Protein AF-A0A821KII4-F1 (afdb_monomer_lite)

Radius of gyration: 20.42 Å; chains: 1; bounding box: 70×47×38 Å

Foldseek 3Di:
DPPVVVVVVVVVVVVVVVLVVLVVVLVVLLVVLVVCVVVLVLVVLQVSLVVVCVVPLPSHDLSSLLSNLSSCLSVVPPPSNVVSCVSCVVVLQEDQSNLLSNLSSLLRVSNCVVDPPPSLVVSLVSLVSYDDHDPSSLVSLLSSLVRNVDPVSVVVNVVVVVVVVVVVVPDPPPDD

pLDDT: mean 70.53, std 14.73, range [36.5, 94.56]

Sequence (176 aa):
MPIKFLSNYSRFAVLSGKRLASTQSNVNIGNQMKILNNDKKYQQVLELFDQFNEKNIRQCSNWIIIQALKACTGIHDVQGGLKIHNLISSRLKYDPYVLPSLIHFYSNPVFIGYIKNNLAKKAVDIFKDVQNPDLIAIVLLFKACAKLGTSEALNLVKTVASNTSQNFYSSPYSLT

Structure (mmCIF, N/CA/C/O backbone):
data_AF-A0A821KII4-F1
#
_entry.id   AF-A0A821KII4-F1
#
loop_
_atom_site.group_PDB
_atom_site.id
_atom_site.type_symbol
_atom_site.label_atom_id
_atom_site.label_alt_id
_atom_site.label_comp_id
_atom_site.label_asym_id
_atom_site.label_entity_id
_atom_site.label_seq_id
_atom_site.pdbx_PDB_ins_code
_atom_site.Cartn_x
_atom_site.Cartn_y
_atom_site.Cartn_z
_atom_site.occupancy
_atom_site.B_iso_or_equiv
_atom_site.auth_seq_id
_atom_site.auth_comp_id
_atom_site.auth_asym_id
_atom_site.auth_atom_id
_atom_site.pdbx_PDB_model_num
ATOM 1 N N . MET A 1 1 ? 49.591 -9.756 13.747 1.00 46.81 1 MET A N 1
ATOM 2 C CA . MET A 1 1 ? 48.112 -9.792 13.654 1.00 46.81 1 MET A CA 1
ATOM 3 C C . MET A 1 1 ? 47.543 -8.640 12.780 1.00 46.81 1 MET A C 1
ATOM 5 O O . MET A 1 1 ? 46.826 -7.821 13.331 1.00 46.81 1 MET A O 1
ATOM 9 N N . PRO A 1 2 ? 47.803 -8.532 11.446 1.00 49.44 2 PRO A N 1
ATOM 10 C CA . PRO A 1 2 ? 47.256 -7.426 10.624 1.00 49.44 2 PRO A CA 1
ATOM 11 C C . PRO A 1 2 ? 46.258 -7.836 9.511 1.00 49.44 2 PRO A C 1
ATOM 13 O O . PRO A 1 2 ? 45.532 -6.996 8.989 1.00 49.44 2 PRO A O 1
ATOM 16 N N . ILE A 1 3 ? 46.156 -9.124 9.159 1.00 44.66 3 ILE A N 1
ATOM 17 C CA . ILE A 1 3 ? 45.428 -9.579 7.952 1.00 44.66 3 ILE A CA 1
ATOM 18 C C . ILE A 1 3 ? 43.894 -9.431 8.083 1.00 44.66 3 ILE A C 1
ATOM 20 O O . ILE A 1 3 ? 43.207 -9.143 7.104 1.00 44.66 3 ILE A O 1
ATOM 24 N N . LYS A 1 4 ? 43.333 -9.537 9.298 1.00 47.41 4 LYS A N 1
ATOM 25 C CA . LYS A 1 4 ? 41.877 -9.394 9.520 1.00 47.41 4 LYS A CA 1
ATOM 26 C C . LYS A 1 4 ? 41.365 -7.962 9.279 1.00 47.41 4 LYS A C 1
ATOM 28 O O . LYS A 1 4 ? 40.232 -7.805 8.829 1.00 47.41 4 LYS A O 1
ATOM 33 N N . PHE A 1 5 ? 42.190 -6.935 9.506 1.00 45.25 5 PHE A N 1
ATOM 34 C CA . PHE A 1 5 ? 41.783 -5.526 9.393 1.00 45.25 5 PHE A CA 1
ATOM 35 C C . PHE A 1 5 ? 41.565 -5.088 7.933 1.00 45.25 5 PHE A C 1
ATOM 37 O O . PHE A 1 5 ? 40.550 -4.468 7.619 1.00 45.25 5 PHE A O 1
ATOM 44 N N . LEU A 1 6 ? 42.450 -5.501 7.018 1.00 45.47 6 LEU A N 1
ATOM 45 C CA . LEU A 1 6 ? 42.323 -5.220 5.579 1.00 45.47 6 LEU A CA 1
ATOM 46 C C . LEU A 1 6 ? 41.135 -5.962 4.938 1.00 45.47 6 LEU A C 1
ATOM 48 O O . LEU A 1 6 ? 40.456 -5.413 4.066 1.00 45.47 6 LEU A O 1
ATOM 52 N N . SER A 1 7 ? 40.822 -7.178 5.409 1.00 52.00 7 SER A N 1
ATOM 53 C CA . SER A 1 7 ? 39.640 -7.930 4.949 1.00 52.00 7 SER A CA 1
ATOM 54 C C . SER A 1 7 ? 38.319 -7.257 5.346 1.00 52.00 7 SER A C 1
ATOM 56 O O . SER A 1 7 ? 37.353 -7.266 4.585 1.00 52.00 7 SER A O 1
ATOM 58 N N . ASN A 1 8 ? 38.284 -6.610 6.515 1.00 46.31 8 ASN A N 1
ATOM 59 C CA . ASN A 1 8 ? 37.102 -5.897 6.988 1.00 46.31 8 ASN A CA 1
ATOM 60 C C . ASN A 1 8 ? 36.925 -4.555 6.268 1.00 46.31 8 ASN A C 1
ATOM 62 O O . ASN A 1 8 ? 35.803 -4.220 5.898 1.00 46.31 8 ASN A O 1
ATOM 66 N N . TYR A 1 9 ? 38.014 -3.825 6.001 1.00 49.81 9 TYR A N 1
ATOM 67 C CA . TYR A 1 9 ? 37.966 -2.554 5.270 1.00 49.81 9 TYR A CA 1
ATOM 68 C C . TYR A 1 9 ? 37.516 -2.741 3.811 1.00 49.81 9 TYR A C 1
ATOM 70 O O . TYR A 1 9 ? 36.612 -2.053 3.340 1.00 49.81 9 TYR A O 1
ATOM 78 N N . SER A 1 10 ? 38.066 -3.742 3.117 1.00 55.16 10 SER A N 1
ATOM 79 C CA . SER A 1 10 ? 37.652 -4.105 1.752 1.00 55.16 10 SER A CA 1
ATOM 80 C C . SER A 1 10 ? 36.196 -4.581 1.690 1.00 55.16 10 SER A C 1
ATOM 82 O O . SER A 1 10 ? 35.434 -4.138 0.831 1.00 55.16 10 SER A O 1
ATOM 84 N N . ARG A 1 11 ? 35.755 -5.409 2.646 1.00 57.97 11 ARG A N 1
ATOM 85 C CA . ARG A 1 11 ? 34.351 -5.836 2.750 1.00 57.97 11 ARG A CA 1
ATOM 86 C C . ARG A 1 11 ? 33.407 -4.661 3.023 1.00 57.97 11 ARG A C 1
ATOM 88 O O . ARG A 1 11 ? 32.333 -4.606 2.427 1.00 57.97 11 ARG A O 1
ATOM 95 N N . PHE A 1 12 ? 33.799 -3.712 3.873 1.00 59.06 12 PHE A N 1
ATOM 96 C CA . PHE A 1 12 ? 33.004 -2.518 4.178 1.00 59.06 12 PHE A CA 1
ATOM 97 C C . PHE A 1 12 ? 32.905 -1.563 2.980 1.00 59.06 12 PHE A C 1
ATOM 99 O O . PHE A 1 12 ? 31.818 -1.062 2.688 1.00 59.06 12 PHE A O 1
ATOM 106 N N . ALA A 1 13 ? 33.996 -1.370 2.233 1.00 57.56 13 ALA A N 1
ATOM 107 C CA . ALA A 1 13 ? 34.010 -0.576 1.005 1.00 57.56 13 ALA A CA 1
ATOM 108 C C . ALA A 1 13 ? 33.121 -1.195 -0.092 1.00 57.56 13 ALA A C 1
ATOM 110 O O . ALA A 1 13 ? 32.316 -0.494 -0.704 1.00 57.56 13 ALA A O 1
ATOM 111 N N . VAL A 1 14 ? 33.173 -2.521 -0.279 1.00 61.38 14 VAL A N 1
ATOM 112 C CA . VAL A 1 14 ? 32.310 -3.244 -1.235 1.00 61.38 14 VAL A CA 1
ATOM 113 C C . VAL A 1 14 ? 30.833 -3.185 -0.829 1.00 61.38 14 VAL A C 1
ATOM 115 O O . VAL A 1 14 ? 29.971 -2.976 -1.682 1.00 61.38 14 VAL A O 1
ATOM 118 N N . LEU A 1 15 ? 30.513 -3.348 0.460 1.00 58.25 15 LEU A N 1
ATOM 119 C CA . LEU A 1 15 ? 29.136 -3.229 0.960 1.00 58.25 15 LEU A CA 1
ATOM 120 C C . LEU A 1 15 ? 28.596 -1.804 0.808 1.00 58.25 15 LEU A C 1
ATOM 122 O O . LEU A 1 15 ? 27.449 -1.627 0.398 1.00 58.25 15 LEU A O 1
ATOM 126 N N . SER A 1 16 ? 29.428 -0.799 1.081 1.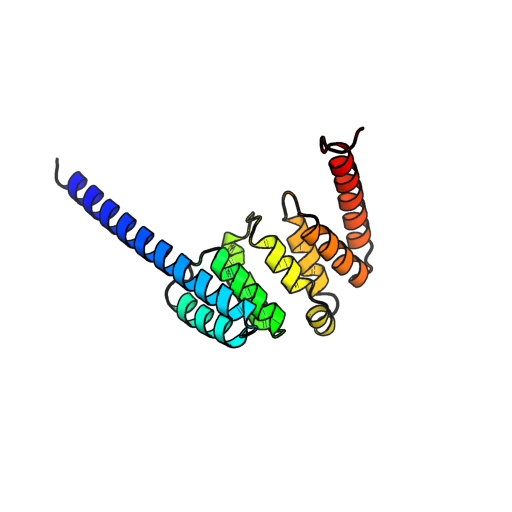00 58.41 16 SER A N 1
ATOM 127 C CA . SER A 1 16 ? 29.080 0.612 0.895 1.00 58.41 16 SER A CA 1
ATOM 128 C C . SER A 1 16 ? 28.841 0.928 -0.584 1.00 58.41 16 SER A C 1
ATOM 130 O O . SER A 1 16 ? 27.802 1.492 -0.918 1.00 58.41 16 SER A O 1
ATOM 132 N N . GLY A 1 17 ? 29.718 0.470 -1.485 1.00 58.06 17 GLY A N 1
ATOM 133 C CA . GLY A 1 17 ? 29.553 0.629 -2.935 1.00 58.06 17 GLY A CA 1
ATOM 134 C C . GLY A 1 17 ? 28.296 -0.056 -3.484 1.00 58.06 17 GLY A C 1
ATOM 135 O O . GLY A 1 17 ? 27.538 0.556 -4.234 1.00 58.06 17 GLY A O 1
ATOM 136 N N . LYS A 1 18 ? 28.000 -1.290 -3.045 1.00 60.41 18 LYS A N 1
ATOM 137 C CA . LYS A 1 18 ? 26.755 -1.998 -3.405 1.00 60.41 18 LYS A CA 1
ATOM 138 C C . LYS A 1 18 ? 25.505 -1.280 -2.889 1.00 60.41 18 LYS A C 1
ATOM 140 O O . LYS A 1 18 ? 24.511 -1.219 -3.604 1.00 60.41 18 LYS A O 1
ATOM 145 N N . ARG A 1 19 ? 25.557 -0.719 -1.677 1.00 58.41 19 ARG A N 1
ATOM 146 C CA . ARG A 1 19 ? 24.447 0.026 -1.062 1.00 58.41 19 ARG A CA 1
ATOM 147 C C . ARG A 1 19 ? 24.198 1.372 -1.745 1.00 58.41 19 ARG A C 1
ATOM 149 O O . ARG A 1 19 ? 23.046 1.748 -1.933 1.00 58.41 19 ARG A O 1
ATOM 156 N N . LEU A 1 20 ? 25.246 2.095 -2.135 1.00 59.47 20 LEU A N 1
ATOM 157 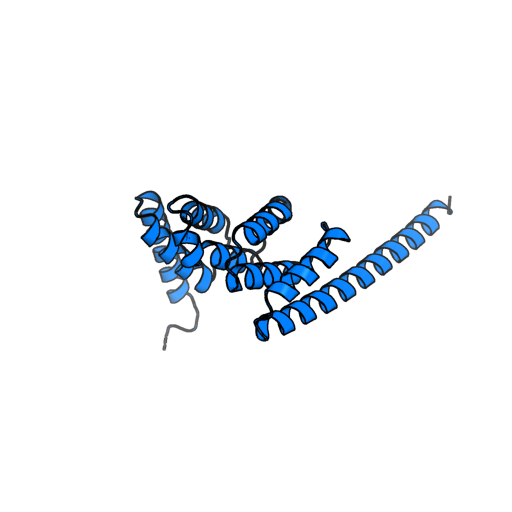C CA . LEU A 1 20 ? 25.124 3.328 -2.921 1.00 59.47 20 LEU A CA 1
ATOM 158 C C . LEU A 1 20 ? 24.537 3.045 -4.310 1.00 59.47 20 LEU A C 1
ATOM 160 O O . LEU A 1 20 ? 23.585 3.712 -4.712 1.00 59.47 20 LEU A O 1
ATOM 164 N N . ALA A 1 21 ? 25.024 2.007 -4.998 1.00 61.22 21 ALA A N 1
ATOM 165 C CA . ALA A 1 21 ? 24.487 1.593 -6.293 1.00 61.22 21 ALA A CA 1
ATOM 166 C C . ALA A 1 21 ? 23.010 1.160 -6.207 1.00 61.22 21 ALA A C 1
ATOM 168 O O . ALA A 1 21 ? 22.204 1.562 -7.049 1.00 61.22 21 ALA A O 1
ATOM 169 N N . SER A 1 22 ? 22.620 0.406 -5.169 1.00 61.84 22 SER A N 1
ATOM 170 C CA . SER A 1 22 ? 21.215 0.031 -4.962 1.00 61.84 22 SER A CA 1
ATOM 171 C C . SER A 1 22 ? 20.336 1.224 -4.579 1.00 61.84 22 SER A C 1
ATOM 173 O O . SER A 1 22 ? 19.202 1.321 -5.038 1.00 61.84 22 SER A O 1
ATOM 175 N N . THR A 1 23 ? 20.866 2.191 -3.826 1.00 59.53 23 THR A N 1
ATOM 176 C CA . THR A 1 23 ? 20.150 3.433 -3.490 1.00 59.53 23 THR A CA 1
ATOM 177 C C . THR A 1 23 ? 19.904 4.291 -4.732 1.00 59.53 23 THR A C 1
ATOM 179 O O . THR A 1 23 ? 18.784 4.753 -4.936 1.00 59.53 23 THR A O 1
ATOM 182 N N . GLN A 1 24 ? 20.900 4.452 -5.609 1.00 62.06 24 GLN A N 1
ATOM 183 C CA . GLN A 1 24 ? 20.732 5.205 -6.856 1.00 62.06 24 GLN A CA 1
ATOM 184 C C . GLN A 1 24 ? 19.761 4.505 -7.818 1.00 62.06 24 GLN A C 1
ATOM 186 O O . GLN A 1 24 ? 18.909 5.156 -8.420 1.00 62.06 24 GLN A O 1
ATOM 191 N N . SER A 1 25 ? 19.840 3.173 -7.920 1.00 73.19 25 SER A N 1
ATOM 192 C CA . SER A 1 25 ? 18.883 2.369 -8.690 1.00 73.19 25 SER A CA 1
ATOM 193 C C . SER A 1 25 ? 17.453 2.532 -8.158 1.00 73.19 25 SER A C 1
ATOM 195 O O . SER A 1 25 ? 16.540 2.780 -8.944 1.00 73.19 25 SER A O 1
ATOM 197 N N . ASN A 1 26 ? 17.271 2.516 -6.832 1.00 74.62 26 ASN A N 1
ATOM 198 C CA . ASN A 1 26 ? 15.978 2.751 -6.187 1.00 74.62 26 ASN A CA 1
ATOM 199 C C . ASN A 1 26 ? 15.402 4.139 -6.495 1.00 74.62 26 ASN A C 1
ATOM 201 O O . ASN A 1 26 ? 14.209 4.276 -6.767 1.00 74.62 26 ASN A O 1
ATOM 205 N N . VAL A 1 27 ? 16.234 5.182 -6.424 1.00 76.25 27 VAL A N 1
ATOM 206 C CA . VAL A 1 27 ? 15.808 6.563 -6.700 1.00 76.25 27 VAL A CA 1
ATOM 207 C C . VAL A 1 27 ? 15.401 6.713 -8.166 1.00 76.25 27 VAL A C 1
ATOM 209 O O . VAL A 1 27 ? 14.337 7.263 -8.450 1.00 76.25 27 VAL A O 1
ATOM 212 N N . ASN A 1 28 ? 16.193 6.168 -9.093 1.00 83.38 28 ASN A N 1
ATOM 213 C CA . ASN A 1 28 ? 15.905 6.239 -10.525 1.00 83.38 28 ASN A CA 1
ATOM 214 C C . ASN A 1 28 ? 14.580 5.543 -10.875 1.00 83.38 28 ASN A C 1
ATOM 216 O O . ASN A 1 28 ? 13.733 6.137 -11.542 1.00 83.38 28 ASN A O 1
ATOM 220 N N . ILE A 1 29 ? 14.365 4.325 -10.370 1.00 86.94 29 ILE A N 1
ATOM 221 C CA . ILE A 1 29 ? 13.141 3.552 -10.630 1.00 86.94 29 ILE A CA 1
ATOM 222 C C . ILE A 1 29 ? 11.929 4.224 -9.989 1.00 86.94 29 ILE A C 1
ATOM 224 O O . ILE A 1 29 ? 10.906 4.410 -10.644 1.00 86.94 29 ILE A O 1
ATOM 228 N N . GLY A 1 30 ? 12.043 4.677 -8.739 1.00 88.12 30 GLY A N 1
ATOM 229 C CA . GLY A 1 30 ? 10.950 5.387 -8.077 1.00 88.12 30 GLY A CA 1
ATOM 230 C C . GLY A 1 30 ? 10.550 6.685 -8.793 1.00 88.12 30 GLY A C 1
ATOM 231 O O . GLY A 1 30 ? 9.367 7.026 -8.838 1.00 88.12 30 GLY A O 1
ATOM 232 N N . ASN A 1 31 ? 11.504 7.402 -9.396 1.00 91.12 31 ASN A N 1
ATOM 233 C CA . ASN A 1 31 ? 11.216 8.581 -10.220 1.00 91.12 31 ASN A CA 1
ATOM 234 C C . ASN A 1 31 ? 10.500 8.215 -11.526 1.00 91.12 31 ASN A C 1
ATOM 236 O O . ASN A 1 31 ? 9.520 8.870 -11.878 1.00 91.12 31 ASN A O 1
ATOM 240 N N . GLN A 1 32 ? 10.929 7.150 -12.206 1.00 92.50 32 GLN A N 1
ATOM 241 C CA . GLN A 1 32 ? 10.247 6.642 -13.402 1.00 92.50 32 GLN A CA 1
ATOM 242 C C . GLN A 1 32 ? 8.808 6.217 -13.091 1.00 92.50 32 GLN A C 1
ATOM 244 O O . GLN A 1 32 ? 7.879 6.639 -13.778 1.00 92.50 32 GLN A O 1
ATOM 249 N N . MET A 1 33 ? 8.603 5.470 -12.003 1.00 93.81 33 MET A N 1
ATOM 250 C CA . MET A 1 33 ? 7.267 5.077 -11.549 1.00 93.81 33 MET A CA 1
ATOM 251 C C . MET A 1 33 ? 6.383 6.291 -11.245 1.00 93.81 33 MET A C 1
ATOM 253 O O . MET A 1 33 ? 5.202 6.283 -11.581 1.00 93.81 33 MET A O 1
ATOM 257 N N . LYS A 1 34 ? 6.939 7.359 -10.654 1.00 93.25 34 LYS A N 1
ATOM 258 C CA . LYS A 1 34 ? 6.200 8.613 -10.435 1.00 93.25 34 LYS A CA 1
ATOM 259 C C . LYS A 1 34 ? 5.757 9.258 -11.750 1.00 93.25 34 LYS A C 1
ATOM 261 O O . LYS A 1 34 ? 4.610 9.687 -11.835 1.00 93.25 34 LYS A O 1
ATOM 266 N N . ILE A 1 35 ? 6.635 9.332 -12.752 1.00 93.94 35 ILE A N 1
ATOM 267 C CA . ILE A 1 35 ? 6.298 9.901 -14.068 1.00 93.94 35 ILE A CA 1
ATOM 268 C C . ILE A 1 35 ? 5.158 9.099 -14.707 1.00 93.94 35 ILE A C 1
ATOM 270 O O . ILE A 1 35 ? 4.139 9.669 -15.082 1.00 93.94 35 ILE A O 1
ATOM 274 N N . LEU A 1 36 ? 5.278 7.770 -14.733 1.00 94.56 36 LEU A N 1
ATOM 275 C CA . LEU A 1 36 ? 4.247 6.884 -15.277 1.00 94.56 36 LEU A CA 1
ATOM 276 C C . LEU A 1 36 ? 2.909 6.995 -14.525 1.00 94.56 36 LEU A C 1
ATOM 278 O O . LEU A 1 36 ? 1.849 6.990 -15.149 1.00 94.56 36 LEU A O 1
ATOM 282 N N . ASN A 1 37 ? 2.940 7.140 -13.196 1.00 91.88 37 ASN A N 1
ATOM 283 C CA . ASN A 1 37 ? 1.738 7.372 -12.390 1.00 91.88 37 ASN A CA 1
ATOM 284 C C . ASN A 1 37 ? 1.047 8.696 -12.738 1.00 91.88 37 ASN A C 1
ATOM 286 O O . ASN A 1 37 ? -0.182 8.735 -12.810 1.00 91.88 37 ASN A O 1
ATOM 290 N N . ASN A 1 38 ? 1.814 9.767 -12.958 1.00 92.69 38 ASN A N 1
ATOM 291 C CA . ASN A 1 38 ? 1.266 11.062 -13.371 1.00 92.69 38 ASN A CA 1
ATOM 292 C C . ASN A 1 38 ? 0.606 10.977 -14.758 1.00 92.69 38 ASN A C 1
ATOM 294 O O . ASN A 1 38 ? -0.454 11.564 -14.965 1.00 92.69 38 ASN A O 1
ATOM 298 N N . ASP A 1 39 ? 1.173 10.168 -15.654 1.00 94.56 39 ASP A N 1
ATOM 299 C CA . ASP A 1 39 ? 0.610 9.843 -16.970 1.00 94.56 39 ASP A CA 1
ATOM 300 C C . ASP A 1 39 ? -0.573 8.856 -16.909 1.00 94.56 39 ASP A C 1
ATOM 302 O O . ASP A 1 39 ? -1.119 8.481 -17.947 1.00 94.56 39 ASP A O 1
ATOM 306 N N . LYS A 1 40 ? -0.965 8.393 -15.712 1.00 91.94 40 LYS A N 1
ATOM 307 C CA . LYS A 1 40 ? -1.987 7.352 -15.488 1.00 91.94 40 LYS A CA 1
ATOM 308 C C . LYS A 1 40 ? -1.667 6.004 -16.155 1.00 91.94 40 LYS A C 1
ATOM 310 O O . LYS A 1 40 ? -2.553 5.170 -16.337 1.00 91.94 40 LYS A O 1
ATOM 315 N N . LYS A 1 41 ? -0.396 5.742 -16.477 1.00 93.12 41 LYS A N 1
ATOM 316 C CA . LYS A 1 41 ? 0.102 4.473 -17.044 1.00 93.12 41 LYS A CA 1
ATOM 317 C C . LYS A 1 41 ? 0.331 3.436 -15.944 1.00 93.12 41 LYS A C 1
ATOM 319 O O . LYS A 1 41 ? 1.413 2.874 -15.799 1.00 93.12 41 LYS A O 1
ATOM 324 N N . TYR A 1 42 ? -0.696 3.194 -15.140 1.00 92.94 42 TYR A N 1
ATOM 325 C CA . TYR A 1 42 ? -0.615 2.392 -13.920 1.00 92.94 42 TYR A CA 1
ATOM 326 C C . TYR A 1 42 ? -0.148 0.951 -14.158 1.00 92.94 42 TYR A C 1
ATOM 328 O O . TYR A 1 42 ? 0.616 0.419 -13.362 1.00 92.94 42 TYR A O 1
ATOM 336 N N . GLN A 1 43 ? -0.542 0.326 -15.268 1.00 92.62 43 GLN A N 1
ATOM 337 C CA . GLN A 1 43 ? -0.114 -1.040 -15.573 1.00 92.62 43 GLN A CA 1
ATOM 338 C C . GLN A 1 43 ? 1.398 -1.130 -15.822 1.00 92.62 43 GLN A C 1
ATOM 340 O O . GLN A 1 43 ? 2.060 -2.002 -15.272 1.00 92.62 43 GLN A O 1
ATOM 345 N N . GLN A 1 44 ? 1.965 -0.145 -16.525 1.00 92.62 44 GLN A N 1
ATOM 346 C CA . GLN A 1 44 ? 3.413 -0.052 -16.743 1.00 92.62 44 GLN A CA 1
ATOM 347 C C . GLN A 1 44 ? 4.171 0.211 -15.435 1.00 92.62 44 GLN A C 1
ATOM 349 O O . GLN A 1 44 ? 5.292 -0.260 -15.263 1.00 92.62 44 GLN A O 1
ATOM 354 N N . VAL A 1 45 ? 3.564 0.940 -14.488 1.00 93.75 45 VAL A N 1
ATOM 355 C CA . VAL A 1 45 ? 4.133 1.109 -13.140 1.00 93.75 45 VAL A CA 1
ATOM 356 C C . VAL A 1 45 ? 4.258 -0.240 -12.434 1.00 93.75 45 VAL A C 1
ATOM 358 O O . VAL A 1 45 ? 5.281 -0.486 -11.800 1.00 93.75 45 VAL A O 1
ATOM 361 N N . LEU A 1 46 ? 3.239 -1.098 -12.532 1.00 92.19 46 LEU A N 1
ATOM 362 C CA . LEU A 1 46 ? 3.244 -2.413 -11.888 1.00 92.19 46 LEU A CA 1
ATOM 363 C C . LEU A 1 46 ? 4.195 -3.393 -12.580 1.00 92.19 46 LEU A C 1
ATOM 365 O O . LEU A 1 46 ? 4.942 -4.071 -11.890 1.00 92.19 46 LEU A O 1
ATOM 369 N N . GLU A 1 47 ? 4.269 -3.389 -13.911 1.00 91.56 47 GLU A N 1
ATOM 370 C CA . GLU A 1 47 ? 5.271 -4.170 -14.652 1.00 91.56 47 GLU A CA 1
ATOM 371 C C . GLU A 1 47 ? 6.701 -3.776 -14.252 1.00 91.56 47 GLU A C 1
ATOM 373 O O . GLU A 1 47 ? 7.540 -4.634 -13.976 1.00 91.56 47 GLU A O 1
ATOM 378 N N . LEU A 1 48 ? 6.974 -2.469 -14.157 1.00 89.56 48 LEU A N 1
ATOM 379 C CA . LEU A 1 48 ? 8.271 -1.958 -13.713 1.00 89.56 48 LEU A CA 1
ATOM 380 C C . LEU A 1 48 ? 8.554 -2.323 -12.247 1.00 89.56 48 LEU A C 1
ATOM 382 O O . LEU A 1 48 ? 9.690 -2.648 -11.895 1.00 89.56 48 LEU A O 1
ATOM 386 N N . PHE A 1 49 ? 7.527 -2.288 -11.394 1.00 89.00 49 PHE A N 1
ATOM 387 C CA . PHE A 1 49 ? 7.630 -2.720 -10.004 1.00 89.00 49 PHE A CA 1
ATOM 388 C C . PHE A 1 49 ? 7.948 -4.212 -9.897 1.00 89.00 49 PHE A C 1
ATOM 390 O O . PHE A 1 49 ? 8.853 -4.564 -9.148 1.00 89.00 49 PHE A O 1
ATOM 397 N N . ASP A 1 50 ? 7.271 -5.074 -10.652 1.00 87.31 50 ASP A N 1
ATOM 398 C CA . ASP A 1 50 ? 7.473 -6.525 -10.615 1.00 87.31 50 ASP A CA 1
ATOM 399 C C . ASP A 1 50 ? 8.882 -6.901 -11.091 1.00 87.31 50 ASP A C 1
ATOM 401 O O . ASP A 1 50 ? 9.605 -7.608 -10.384 1.00 87.31 50 ASP A O 1
ATOM 405 N N . GLN A 1 51 ? 9.336 -6.315 -12.205 1.00 84.25 51 GLN A N 1
ATOM 406 C CA . GLN A 1 51 ? 10.708 -6.481 -12.706 1.00 84.25 51 GLN A CA 1
ATOM 407 C C . GLN A 1 51 ? 11.768 -6.064 -11.680 1.00 84.25 51 GLN A C 1
ATOM 409 O O . GLN A 1 51 ? 12.858 -6.646 -11.609 1.00 84.25 51 GLN A O 1
ATOM 414 N N . PHE A 1 52 ? 11.475 -5.022 -10.899 1.00 81.00 52 PHE A N 1
ATOM 415 C CA . PHE A 1 52 ? 12.364 -4.549 -9.849 1.00 81.00 52 PHE A CA 1
ATOM 416 C C . PHE A 1 52 ? 12.305 -5.437 -8.595 1.00 81.00 52 PHE A C 1
ATOM 418 O O . PHE A 1 52 ? 13.341 -5.770 -8.005 1.00 81.00 52 PHE A O 1
ATOM 425 N N . ASN A 1 53 ? 11.100 -5.853 -8.210 1.00 75.19 53 ASN A N 1
ATOM 426 C CA . ASN A 1 53 ? 10.823 -6.647 -7.023 1.00 75.19 53 ASN A CA 1
ATOM 427 C C . ASN A 1 53 ? 11.475 -8.033 -7.112 1.00 75.19 53 ASN A C 1
ATOM 429 O O . ASN A 1 53 ? 12.132 -8.444 -6.157 1.00 75.19 53 ASN A O 1
ATOM 433 N N . GLU A 1 54 ? 11.416 -8.702 -8.270 1.00 63.62 54 GLU A N 1
ATOM 434 C CA . GLU A 1 54 ? 12.059 -10.009 -8.506 1.00 63.62 54 GLU A CA 1
ATOM 435 C C . GLU A 1 54 ? 13.563 -10.015 -8.193 1.00 63.62 54 GLU A C 1
ATOM 437 O O . GLU A 1 54 ? 14.121 -11.035 -7.786 1.00 63.62 54 GLU A O 1
ATOM 442 N N . LYS A 1 55 ? 14.231 -8.866 -8.335 1.00 61.88 55 LYS A N 1
ATOM 443 C CA . LYS A 1 55 ? 15.684 -8.753 -8.175 1.00 61.88 55 LYS A CA 1
ATOM 444 C C . LYS A 1 55 ? 16.116 -8.320 -6.773 1.00 61.88 55 LYS A C 1
ATOM 446 O O . LYS A 1 55 ? 17.249 -8.607 -6.400 1.00 61.88 55 LYS A O 1
ATOM 451 N N . ASN A 1 56 ? 15.271 -7.628 -5.993 1.00 62.19 56 ASN A N 1
ATOM 452 C CA . ASN A 1 56 ? 15.690 -6.966 -4.742 1.00 62.19 56 ASN A CA 1
ATOM 453 C C . ASN A 1 56 ? 14.568 -6.759 -3.689 1.00 62.19 56 ASN A C 1
ATOM 455 O O . ASN A 1 56 ? 14.460 -5.687 -3.084 1.00 62.19 56 ASN A O 1
ATOM 459 N N . ILE A 1 57 ? 13.784 -7.799 -3.380 1.00 57.59 57 ILE A N 1
ATOM 460 C CA . ILE A 1 57 ? 12.640 -7.758 -2.432 1.00 57.59 57 ILE A CA 1
ATOM 461 C C . ILE A 1 57 ? 12.967 -7.064 -1.089 1.00 57.59 57 ILE A C 1
ATOM 463 O O . ILE A 1 57 ? 12.183 -6.269 -0.572 1.00 57.59 57 ILE A O 1
ATOM 467 N N . ARG A 1 58 ? 14.148 -7.312 -0.504 1.00 57.19 58 ARG A N 1
ATOM 468 C CA . ARG A 1 58 ? 14.517 -6.770 0.824 1.00 57.19 58 ARG A CA 1
ATOM 469 C C . ARG A 1 58 ? 14.997 -5.312 0.809 1.00 57.19 58 ARG A C 1
ATOM 471 O O . ARG A 1 58 ? 15.158 -4.727 1.879 1.00 57.19 58 ARG A O 1
ATOM 478 N N . GLN A 1 59 ? 15.248 -4.730 -0.365 1.00 64.50 59 GLN A N 1
ATOM 479 C CA . GLN A 1 59 ? 15.860 -3.400 -0.509 1.00 64.50 59 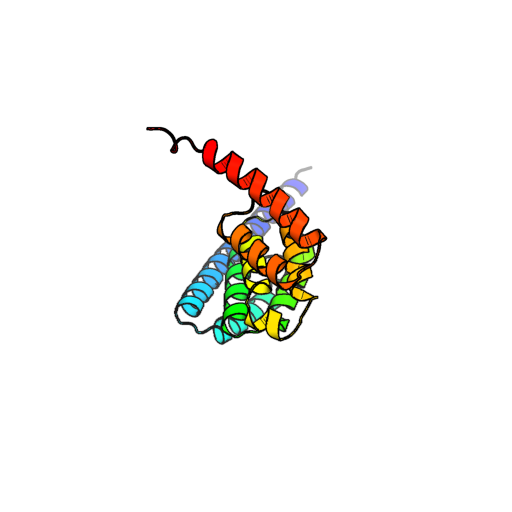GLN A CA 1
ATOM 480 C C . GLN A 1 59 ? 14.954 -2.367 -1.188 1.00 64.50 59 GLN A C 1
ATOM 482 O O . GLN A 1 59 ? 15.395 -1.235 -1.388 1.00 64.50 59 GLN A O 1
ATOM 487 N N . CYS A 1 60 ? 13.698 -2.709 -1.498 1.00 73.56 60 CYS A N 1
ATOM 488 C CA . CYS A 1 60 ? 12.739 -1.732 -2.009 1.00 73.56 60 CYS A CA 1
ATOM 489 C C . CYS A 1 60 ? 12.603 -0.557 -1.032 1.00 73.56 60 CYS A C 1
ATOM 491 O O . CYS A 1 60 ? 12.404 -0.756 0.175 1.00 73.56 60 CYS A O 1
ATOM 493 N N . SER A 1 61 ? 12.736 0.658 -1.562 1.00 80.81 61 SER A N 1
ATOM 494 C CA . SER A 1 61 ? 12.500 1.884 -0.808 1.00 80.81 61 SER A CA 1
ATOM 495 C C . SER A 1 61 ? 10.998 2.122 -0.642 1.00 80.81 61 SER A C 1
ATOM 497 O O . SER A 1 61 ? 10.191 1.746 -1.496 1.00 80.81 61 SER A O 1
ATOM 499 N N . ASN A 1 62 ? 10.617 2.804 0.437 1.00 80.94 62 ASN A N 1
ATOM 500 C CA . ASN A 1 62 ? 9.226 3.193 0.692 1.00 80.94 62 ASN A CA 1
ATOM 501 C C . ASN A 1 62 ? 8.626 3.991 -0.464 1.00 80.94 62 ASN A C 1
ATOM 503 O O . ASN A 1 62 ? 7.450 3.853 -0.777 1.00 80.94 62 ASN A O 1
ATOM 507 N N . TRP A 1 63 ? 9.452 4.794 -1.134 1.00 84.69 63 TRP A N 1
ATOM 508 C CA . TRP A 1 63 ? 9.034 5.577 -2.284 1.00 84.69 63 TRP A CA 1
ATOM 509 C C . TRP A 1 63 ? 8.510 4.706 -3.434 1.00 84.69 63 TRP A C 1
ATOM 511 O O . TRP A 1 63 ? 7.428 4.973 -3.950 1.00 84.69 63 TRP A O 1
ATOM 521 N N . ILE A 1 64 ? 9.222 3.632 -3.785 1.00 88.31 64 ILE A N 1
ATOM 522 C CA . ILE A 1 64 ? 8.797 2.668 -4.813 1.00 88.31 64 ILE A CA 1
ATOM 523 C C . ILE A 1 64 ? 7.475 2.001 -4.409 1.00 88.31 64 ILE A C 1
ATOM 525 O O . ILE A 1 64 ? 6.547 1.923 -5.213 1.00 88.31 64 ILE A O 1
ATOM 529 N N . ILE A 1 65 ? 7.363 1.588 -3.142 1.00 87.06 65 ILE A N 1
ATOM 530 C CA . ILE A 1 65 ? 6.153 0.964 -2.584 1.00 87.06 65 ILE A CA 1
ATOM 531 C C . ILE A 1 65 ? 4.946 1.905 -2.702 1.00 87.06 65 ILE A C 1
ATOM 533 O O . ILE A 1 65 ? 3.876 1.490 -3.140 1.00 87.06 65 ILE A O 1
ATOM 537 N N . ILE A 1 66 ? 5.119 3.184 -2.357 1.00 86.94 66 ILE A N 1
ATOM 538 C CA . ILE A 1 66 ? 4.069 4.205 -2.469 1.00 86.94 66 ILE A CA 1
ATOM 539 C C . ILE A 1 66 ? 3.606 4.352 -3.924 1.00 86.94 66 ILE A C 1
ATOM 541 O O . ILE A 1 66 ? 2.404 4.429 -4.178 1.00 86.94 66 ILE A O 1
ATOM 545 N N . GLN A 1 67 ? 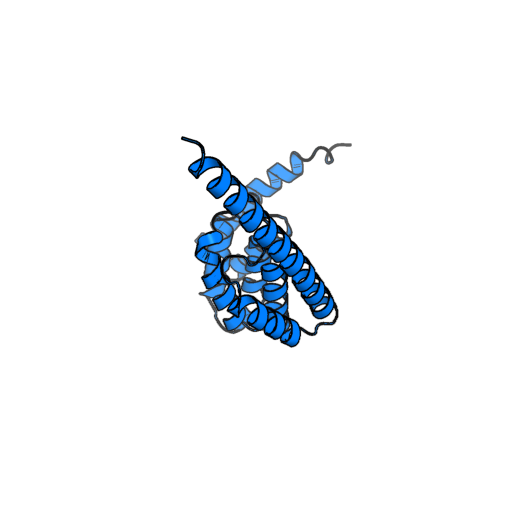4.530 4.368 -4.890 1.00 92.25 67 GLN A N 1
ATOM 546 C CA . GLN A 1 67 ? 4.167 4.460 -6.307 1.00 92.25 67 GLN A CA 1
ATOM 547 C C . GLN A 1 67 ? 3.415 3.216 -6.798 1.00 92.25 67 GLN A C 1
ATOM 549 O O . GLN A 1 67 ? 2.435 3.357 -7.530 1.00 92.25 67 GLN A O 1
ATOM 554 N N . ALA A 1 68 ? 3.816 2.020 -6.362 1.00 91.50 68 ALA A N 1
ATOM 555 C CA . ALA A 1 68 ? 3.116 0.781 -6.695 1.00 91.50 68 ALA A CA 1
ATOM 556 C C . ALA A 1 68 ? 1.692 0.756 -6.107 1.00 91.50 68 ALA A C 1
ATOM 558 O O . ALA A 1 68 ? 0.733 0.489 -6.825 1.00 91.50 68 ALA A O 1
ATOM 559 N N . LEU A 1 69 ? 1.521 1.141 -4.835 1.00 87.94 69 LEU A N 1
ATOM 560 C CA . LEU A 1 69 ? 0.200 1.235 -4.197 1.00 87.94 69 LEU A CA 1
ATOM 561 C C . LEU A 1 69 ? -0.718 2.251 -4.892 1.00 87.94 69 LEU A C 1
ATOM 563 O O . LEU A 1 69 ? -1.915 1.995 -5.055 1.00 87.94 69 LEU A O 1
ATOM 567 N N . LYS A 1 70 ? -0.171 3.388 -5.343 1.00 89.75 70 LYS A N 1
ATOM 568 C CA . LYS A 1 70 ? -0.915 4.363 -6.158 1.00 89.75 70 LYS A CA 1
ATOM 569 C C . LYS A 1 70 ? -1.400 3.750 -7.469 1.00 89.75 70 LYS A C 1
ATOM 571 O O . LYS A 1 70 ? -2.570 3.921 -7.804 1.00 89.75 70 LYS A O 1
ATOM 576 N N . ALA A 1 71 ? -0.546 3.000 -8.161 1.00 91.69 71 ALA A N 1
ATOM 577 C CA . ALA A 1 71 ? -0.922 2.320 -9.393 1.00 91.69 71 ALA A CA 1
ATOM 578 C C . ALA A 1 71 ? -2.005 1.257 -9.159 1.00 91.69 71 ALA A C 1
ATOM 580 O O . ALA A 1 71 ? -3.030 1.296 -9.838 1.00 91.69 71 ALA A O 1
ATOM 581 N N . CYS A 1 72 ? -1.858 0.398 -8.139 1.00 89.56 72 CYS A N 1
ATOM 582 C CA . CYS A 1 72 ? -2.893 -0.571 -7.754 1.00 89.56 72 CYS A CA 1
ATOM 583 C C . CYS A 1 72 ? -4.235 0.114 -7.466 1.00 89.56 72 CYS A C 1
ATOM 585 O O . CYS A 1 72 ? -5.287 -0.370 -7.876 1.00 89.56 72 CYS A O 1
ATOM 587 N N . THR A 1 73 ? -4.206 1.271 -6.799 1.00 85.56 73 THR A N 1
ATOM 588 C CA . THR A 1 73 ? -5.411 2.072 -6.545 1.00 85.56 73 THR A CA 1
ATOM 589 C C . THR A 1 73 ? -6.035 2.584 -7.848 1.00 85.56 73 THR A C 1
ATOM 591 O O . THR A 1 73 ? -7.258 2.542 -7.991 1.00 85.56 73 THR A O 1
ATOM 594 N N . GLY A 1 74 ? -5.205 3.042 -8.791 1.00 84.81 74 GLY A N 1
ATOM 595 C CA . GLY A 1 74 ? -5.618 3.625 -10.069 1.00 84.81 74 GLY A CA 1
ATOM 596 C C . GLY A 1 74 ? -6.291 2.647 -11.036 1.00 84.81 74 GLY A C 1
ATOM 597 O O . GLY A 1 74 ? -7.230 3.044 -11.716 1.00 84.81 74 GLY A O 1
ATOM 598 N N . ILE A 1 75 ? -5.863 1.379 -11.071 1.00 87.50 75 ILE A N 1
ATOM 599 C CA . ILE A 1 75 ? -6.482 0.325 -11.917 1.00 87.50 75 ILE A CA 1
ATOM 600 C C . ILE A 1 75 ? -7.420 -0.600 -11.155 1.00 87.50 75 ILE A C 1
ATOM 602 O O . ILE A 1 75 ? -7.914 -1.585 -11.694 1.00 87.50 75 ILE A O 1
ATOM 606 N N . HIS A 1 76 ? -7.650 -0.301 -9.885 1.00 83.00 76 HIS A N 1
ATOM 607 C CA . HIS A 1 76 ? -8.458 -1.126 -9.014 1.00 83.00 76 HIS A CA 1
ATOM 608 C C . HIS A 1 76 ? -7.940 -2.576 -8.834 1.00 83.00 76 HIS A C 1
ATOM 610 O O . HIS A 1 76 ? -8.727 -3.510 -8.666 1.00 83.00 76 HIS A O 1
ATOM 616 N N . ASP A 1 77 ? -6.622 -2.766 -8.773 1.00 81.75 77 ASP A N 1
ATOM 617 C CA . ASP A 1 77 ? -6.014 -4.068 -8.487 1.00 81.75 77 ASP A CA 1
ATOM 618 C C . ASP A 1 77 ? -5.886 -4.315 -6.973 1.00 81.75 77 ASP A C 1
ATOM 620 O O . ASP A 1 77 ? -4.881 -3.993 -6.327 1.00 81.75 77 ASP A O 1
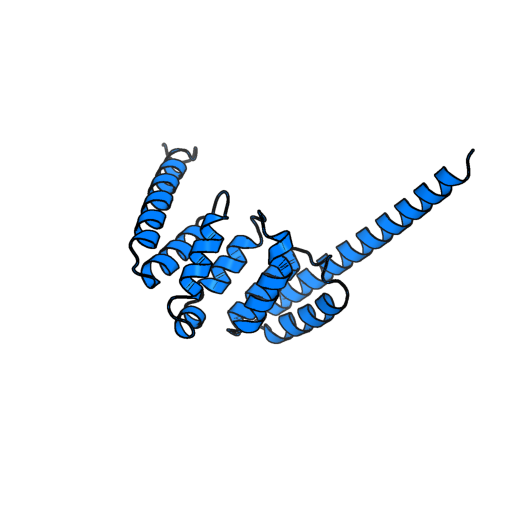ATOM 624 N N . VAL A 1 78 ? -6.933 -4.913 -6.398 1.00 77.38 78 VAL A N 1
ATOM 625 C CA . VAL A 1 78 ? -6.965 -5.296 -4.977 1.00 77.38 78 VAL A CA 1
ATOM 626 C C . VAL A 1 78 ? -5.889 -6.334 -4.653 1.00 77.38 78 VAL A C 1
ATOM 628 O O . VAL A 1 78 ? -5.257 -6.270 -3.597 1.00 77.38 78 VAL A O 1
ATOM 631 N N . GLN A 1 79 ? -5.688 -7.310 -5.539 1.00 79.06 79 GLN A N 1
ATOM 632 C CA . GLN A 1 79 ? -4.804 -8.443 -5.275 1.00 79.06 79 GLN A CA 1
ATOM 633 C C . GLN A 1 79 ? -3.339 -8.007 -5.288 1.00 79.06 79 GLN A C 1
ATOM 635 O O . GLN A 1 79 ? -2.580 -8.402 -4.401 1.00 79.06 79 GLN A O 1
ATOM 640 N N . GLY A 1 80 ? -2.952 -7.142 -6.227 1.00 82.38 80 GLY A N 1
ATOM 641 C CA . GLY A 1 80 ? -1.626 -6.528 -6.270 1.00 82.38 80 GLY A CA 1
ATOM 642 C C . GLY A 1 80 ? -1.310 -5.743 -4.999 1.00 82.38 80 GLY A C 1
ATOM 643 O O . GLY A 1 80 ? -0.287 -5.987 -4.358 1.00 82.38 80 GLY A O 1
ATOM 644 N N . GLY A 1 81 ? -2.221 -4.876 -4.544 1.00 81.88 81 GLY A N 1
ATOM 645 C CA . GLY A 1 81 ? -1.985 -4.110 -3.317 1.00 81.88 81 GLY A CA 1
ATOM 646 C C . GLY A 1 81 ? -1.961 -4.966 -2.043 1.00 81.88 81 GLY A C 1
ATOM 647 O O . GLY A 1 81 ? -1.171 -4.687 -1.139 1.00 81.88 81 GLY A O 1
ATOM 648 N N . LEU A 1 82 ? -2.736 -6.060 -1.979 1.00 78.62 82 LEU A N 1
ATOM 649 C CA . LEU A 1 82 ? -2.641 -7.048 -0.892 1.00 78.62 82 LEU A CA 1
ATOM 650 C C . LEU A 1 82 ? -1.295 -7.785 -0.894 1.00 78.62 82 LEU A C 1
ATOM 652 O O . LEU A 1 82 ? -0.705 -7.983 0.170 1.00 78.62 82 LEU A O 1
ATOM 656 N N . LYS A 1 83 ? -0.786 -8.168 -2.071 1.00 82.56 83 LYS A N 1
ATOM 657 C CA . LYS A 1 83 ? 0.553 -8.761 -2.204 1.00 82.56 83 LYS A CA 1
ATOM 658 C C . LYS A 1 83 ? 1.621 -7.790 -1.715 1.00 82.56 83 LYS A C 1
ATOM 660 O O . LYS A 1 83 ? 2.452 -8.185 -0.901 1.00 82.56 83 LYS A O 1
ATOM 665 N N . ILE A 1 84 ? 1.557 -6.524 -2.139 1.00 82.19 84 ILE A N 1
ATOM 666 C CA . ILE A 1 84 ? 2.475 -5.477 -1.675 1.00 82.19 84 ILE A CA 1
ATOM 667 C C . ILE A 1 84 ? 2.404 -5.359 -0.157 1.00 82.19 84 ILE A C 1
ATOM 669 O O . ILE A 1 84 ? 3.448 -5.448 0.478 1.00 82.19 84 ILE A O 1
ATOM 673 N N . HIS A 1 85 ? 1.205 -5.242 0.428 1.00 80.06 85 HIS A N 1
ATOM 674 C CA . HIS A 1 85 ? 1.017 -5.190 1.880 1.00 80.06 85 HIS A CA 1
ATOM 675 C C . HIS A 1 85 ? 1.717 -6.363 2.579 1.00 80.06 85 HIS A C 1
ATOM 677 O O . HIS A 1 85 ? 2.538 -6.125 3.459 1.00 80.06 85 HIS A O 1
ATOM 683 N N . ASN A 1 86 ? 1.454 -7.607 2.161 1.00 77.38 86 ASN A N 1
ATOM 684 C CA . ASN A 1 86 ? 2.051 -8.803 2.767 1.00 77.38 86 ASN A CA 1
ATOM 685 C C . ASN A 1 86 ? 3.585 -8.814 2.667 1.00 77.38 86 ASN A C 1
ATOM 687 O O . ASN A 1 86 ? 4.263 -9.235 3.605 1.00 77.38 86 ASN A O 1
ATOM 691 N N . LEU A 1 87 ? 4.143 -8.324 1.552 1.00 76.75 87 LEU A N 1
ATOM 692 C CA . LEU A 1 87 ? 5.594 -8.213 1.360 1.00 76.75 87 LEU A CA 1
ATOM 693 C C . LEU A 1 87 ? 6.236 -7.253 2.370 1.00 76.75 87 LEU A C 1
ATOM 695 O O . LEU A 1 87 ? 7.358 -7.484 2.823 1.00 76.75 87 LEU A O 1
ATOM 699 N N . ILE A 1 88 ? 5.528 -6.187 2.741 1.00 75.88 88 ILE A N 1
ATOM 700 C CA . ILE A 1 88 ? 6.047 -5.146 3.632 1.00 75.88 88 ILE A CA 1
ATOM 701 C C . ILE A 1 88 ? 5.575 -5.297 5.084 1.00 75.88 88 ILE A C 1
ATOM 703 O O . ILE A 1 88 ? 6.121 -4.614 5.945 1.00 75.88 88 ILE A O 1
ATOM 707 N N . SER A 1 89 ? 4.646 -6.212 5.401 1.00 71.00 89 SER A N 1
ATOM 708 C CA . SER A 1 89 ? 4.103 -6.435 6.758 1.00 71.00 89 SER A CA 1
ATOM 709 C C . SER A 1 89 ? 5.180 -6.648 7.826 1.00 71.00 89 SER A C 1
ATOM 711 O O . SER A 1 89 ? 5.031 -6.186 8.952 1.00 71.00 89 SER A O 1
ATOM 713 N N . SER A 1 90 ? 6.304 -7.280 7.477 1.00 66.44 90 SER A N 1
ATOM 714 C CA . SER A 1 90 ? 7.441 -7.472 8.394 1.00 66.44 90 SER A CA 1
ATOM 715 C C . SER A 1 90 ? 8.255 -6.195 8.668 1.00 66.44 90 SER A C 1
ATOM 717 O O . SER A 1 90 ? 8.939 -6.111 9.686 1.00 66.44 90 SER A O 1
ATOM 719 N N . ARG A 1 91 ? 8.179 -5.196 7.777 1.00 64.50 91 ARG A N 1
ATOM 720 C CA . ARG A 1 91 ? 8.880 -3.896 7.844 1.00 64.50 91 ARG A CA 1
ATOM 721 C C . ARG A 1 91 ? 7.966 -2.761 8.319 1.00 64.50 91 ARG A C 1
ATOM 723 O O . ARG A 1 91 ? 8.451 -1.700 8.692 1.00 64.50 91 ARG A O 1
ATOM 730 N N . LEU A 1 92 ? 6.654 -2.993 8.297 1.00 58.72 92 LEU A N 1
ATOM 731 C CA . LEU A 1 92 ? 5.604 -1.980 8.395 1.00 58.72 92 LEU A CA 1
ATOM 732 C C . LEU A 1 92 ? 5.327 -1.440 9.793 1.00 58.72 92 LEU A C 1
ATOM 734 O O . LEU A 1 92 ? 4.486 -0.557 9.911 1.00 58.72 92 LEU A O 1
ATOM 738 N N . LYS A 1 93 ? 5.986 -1.951 10.839 1.00 55.31 93 LYS A N 1
ATOM 739 C CA . LYS A 1 93 ? 5.535 -1.689 12.208 1.00 55.31 93 LYS A CA 1
ATOM 740 C C . LYS A 1 93 ? 5.393 -0.202 12.560 1.00 55.31 93 LYS A C 1
ATOM 742 O O . LYS A 1 93 ? 4.550 0.052 13.397 1.00 55.31 93 LYS A O 1
ATOM 747 N N . TYR A 1 94 ? 6.116 0.743 11.933 1.00 54.28 94 TYR A N 1
ATOM 748 C CA . TYR A 1 94 ? 5.990 2.187 12.224 1.00 54.28 94 TYR A CA 1
ATOM 749 C C . TYR A 1 94 ? 6.495 3.117 11.090 1.00 54.28 94 TYR A C 1
ATOM 751 O O . TYR A 1 94 ? 7.278 4.023 11.364 1.00 54.28 94 TYR A O 1
ATOM 759 N N . ASP A 1 95 ? 6.127 2.914 9.814 1.00 62.88 95 ASP A N 1
ATOM 760 C CA . ASP A 1 95 ? 6.567 3.842 8.745 1.00 62.88 95 ASP A CA 1
ATOM 761 C C . ASP A 1 95 ? 5.499 4.898 8.385 1.00 62.88 95 ASP A C 1
ATOM 763 O O . ASP A 1 95 ? 4.521 4.563 7.701 1.00 62.88 95 ASP A O 1
ATOM 767 N N . PRO A 1 96 ? 5.672 6.175 8.788 1.00 64.50 96 PRO A N 1
ATOM 768 C CA . PRO A 1 96 ? 4.656 7.217 8.624 1.00 64.50 96 PRO A CA 1
ATOM 769 C C . PRO A 1 96 ? 4.403 7.609 7.162 1.00 64.50 96 PRO A C 1
ATOM 771 O O . PRO A 1 96 ? 3.406 8.265 6.878 1.00 64.50 96 PRO A O 1
ATOM 774 N N . TYR A 1 97 ? 5.259 7.210 6.214 1.00 70.75 97 TYR A N 1
ATOM 775 C CA . TYR A 1 97 ? 5.099 7.567 4.799 1.00 70.75 97 TYR A CA 1
ATOM 776 C C . TYR A 1 97 ? 4.344 6.503 3.997 1.00 70.75 97 TYR A C 1
ATOM 778 O O . TYR A 1 97 ? 3.634 6.820 3.038 1.00 70.75 97 TYR A O 1
ATOM 786 N N . VAL A 1 98 ? 4.477 5.232 4.380 1.00 73.06 98 VAL A N 1
ATOM 787 C CA . VAL A 1 98 ? 3.814 4.115 3.687 1.00 73.06 98 VAL A CA 1
ATOM 788 C C . VAL A 1 98 ? 2.375 3.932 4.177 1.00 73.06 98 VAL A C 1
ATOM 790 O O . VAL A 1 98 ? 1.485 3.641 3.372 1.00 73.06 98 VAL A O 1
ATOM 793 N N . LEU A 1 99 ? 2.129 4.164 5.470 1.00 72.44 99 LEU A N 1
ATOM 794 C CA . LEU A 1 99 ? 0.816 4.019 6.111 1.00 72.44 99 LEU A CA 1
ATOM 795 C C . LEU A 1 99 ? -0.301 4.823 5.420 1.00 72.44 99 LEU A C 1
ATOM 797 O O . LEU A 1 99 ? -1.315 4.216 5.069 1.00 72.44 99 LEU A O 1
ATOM 801 N N . PRO A 1 100 ? -0.134 6.127 5.117 1.00 73.69 100 PRO A N 1
ATOM 802 C CA . PRO A 1 100 ? -1.163 6.904 4.423 1.00 73.69 100 PRO A CA 1
ATOM 803 C C . PRO A 1 100 ? -1.516 6.331 3.046 1.00 73.69 100 PRO A C 1
ATOM 805 O O . PRO A 1 100 ? -2.682 6.318 2.652 1.00 73.69 100 PRO A O 1
ATOM 808 N N . SER A 1 101 ? -0.529 5.789 2.325 1.00 77.12 101 SER A N 1
ATOM 809 C CA . SER A 1 101 ? -0.751 5.179 1.008 1.00 77.12 101 SER A CA 1
ATOM 810 C C . SER A 1 101 ? -1.509 3.853 1.105 1.00 77.12 101 SER A C 1
ATOM 812 O O . SER A 1 101 ? -2.377 3.585 0.276 1.00 77.12 101 SER A O 1
ATOM 814 N N . LEU A 1 102 ? -1.242 3.044 2.137 1.00 74.69 102 LEU A N 1
ATOM 815 C CA . LEU A 1 102 ? -2.016 1.831 2.421 1.00 74.69 102 LEU A CA 1
ATOM 816 C C . LEU A 1 102 ? -3.450 2.156 2.839 1.00 74.69 102 LEU A C 1
ATOM 818 O O . LEU A 1 102 ? -4.383 1.527 2.346 1.00 74.69 102 LEU A O 1
ATOM 822 N N . ILE A 1 103 ? -3.641 3.145 3.713 1.00 70.12 103 ILE A N 1
ATOM 823 C CA . ILE A 1 103 ? -4.975 3.587 4.135 1.00 70.12 103 ILE A CA 1
ATOM 824 C C . ILE A 1 103 ? -5.756 4.106 2.926 1.00 70.12 103 ILE A C 1
ATOM 826 O O . ILE A 1 103 ? -6.920 3.742 2.763 1.00 70.12 103 ILE A O 1
ATOM 830 N N . HIS A 1 104 ? -5.121 4.890 2.047 1.00 74.44 104 HIS A N 1
ATOM 831 C CA . HIS A 1 104 ? -5.728 5.351 0.797 1.00 74.44 104 HIS A CA 1
ATOM 832 C C . HIS A 1 104 ? -6.133 4.188 -0.109 1.00 74.44 104 HIS A C 1
ATOM 834 O O . HIS A 1 104 ? -7.268 4.160 -0.586 1.00 74.44 104 HIS A O 1
ATOM 840 N N . PHE A 1 105 ? -5.240 3.209 -0.285 1.00 76.56 105 PHE A N 1
ATOM 841 C CA . PHE A 1 105 ? -5.528 1.991 -1.032 1.00 76.56 105 PHE A CA 1
ATOM 842 C C . PHE A 1 105 ? -6.754 1.275 -0.448 1.00 76.56 105 PHE A C 1
ATOM 844 O O . PHE A 1 105 ? -7.762 1.155 -1.134 1.00 76.56 105 PHE A O 1
ATOM 851 N N . TYR A 1 106 ? -6.748 0.892 0.833 1.00 68.25 106 TYR A N 1
ATOM 852 C CA . TYR A 1 106 ? -7.860 0.149 1.448 1.00 68.25 106 TYR A CA 1
ATOM 853 C C . TYR A 1 106 ? -9.173 0.936 1.545 1.00 68.25 106 TYR A C 1
ATOM 855 O O . TYR A 1 106 ? -10.253 0.342 1.534 1.00 68.25 106 TYR A O 1
ATOM 863 N N . SER A 1 107 ? -9.097 2.264 1.617 1.00 63.62 107 SER A N 1
ATOM 864 C CA . SER A 1 107 ? -10.262 3.151 1.707 1.00 63.62 107 SER A CA 1
ATOM 865 C C . SER A 1 107 ? -10.862 3.509 0.341 1.00 63.62 107 SER A C 1
ATOM 867 O O . SER A 1 107 ? -11.844 4.264 0.276 1.00 63.62 107 SER A O 1
ATOM 869 N N . ASN A 1 108 ? -10.300 2.993 -0.761 1.00 66.88 108 ASN A N 1
ATOM 870 C CA . ASN A 1 108 ? -10.836 3.252 -2.087 1.00 66.88 108 ASN A CA 1
ATOM 871 C C . ASN A 1 108 ? -12.253 2.649 -2.208 1.00 66.88 108 ASN A C 1
ATOM 873 O O . ASN A 1 108 ? -12.435 1.443 -2.019 1.00 66.88 108 ASN A O 1
ATOM 877 N N . PRO A 1 109 ? -13.277 3.465 -2.527 1.00 57.78 109 PRO A N 1
ATOM 878 C CA . PRO A 1 109 ? -14.675 3.038 -2.513 1.00 57.78 109 PRO A CA 1
ATOM 879 C C . PRO A 1 109 ? -14.968 1.861 -3.447 1.00 57.78 109 PRO A C 1
ATOM 881 O O . PRO A 1 109 ? -15.866 1.078 -3.131 1.00 57.78 109 PRO A O 1
ATOM 884 N N . VAL A 1 110 ? -14.194 1.709 -4.529 1.00 58.56 110 VAL A N 1
ATOM 885 C CA . VAL A 1 110 ? -14.304 0.591 -5.471 1.00 58.56 110 VAL A CA 1
ATOM 886 C C . VAL A 1 110 ? -13.983 -0.728 -4.767 1.00 58.56 110 VAL A C 1
ATOM 888 O O . VAL A 1 110 ? -14.770 -1.666 -4.830 1.00 58.56 110 VAL A O 1
ATOM 891 N N . PHE A 1 111 ? -12.916 -0.784 -3.971 1.00 55.22 111 PHE A N 1
ATOM 892 C CA . PHE A 1 111 ? -12.515 -1.997 -3.243 1.00 55.22 111 PHE A CA 1
ATOM 893 C C . PHE A 1 111 ? -13.479 -2.374 -2.136 1.00 55.22 111 PHE A C 1
ATOM 895 O O . PHE A 1 111 ? -13.824 -3.543 -1.965 1.00 55.22 111 PHE A O 1
ATOM 902 N N . ILE A 1 112 ? -13.994 -1.369 -1.433 1.00 49.22 112 ILE A N 1
ATOM 903 C CA . ILE A 1 112 ? -15.009 -1.588 -0.407 1.00 49.22 112 ILE A CA 1
ATOM 904 C C . ILE A 1 112 ? -16.377 -1.953 -1.043 1.00 49.22 112 ILE A C 1
ATOM 906 O O . ILE A 1 112 ? -17.327 -2.273 -0.330 1.00 49.22 112 ILE A O 1
ATOM 910 N N . GLY A 1 113 ? -16.533 -1.858 -2.369 1.00 41.38 113 GLY A N 1
ATOM 911 C CA . GLY A 1 113 ? -17.666 -2.417 -3.118 1.00 41.38 113 GLY A CA 1
ATOM 912 C C . GLY A 1 113 ? -17.529 -3.925 -3.358 1.00 41.38 113 GLY A C 1
ATOM 913 O O . GLY A 1 113 ? -18.511 -4.647 -3.221 1.00 41.38 113 GLY A O 1
ATOM 914 N N . TYR A 1 114 ? -16.308 -4.399 -3.624 1.00 42.69 114 TYR A N 1
ATOM 915 C CA . TYR A 1 114 ? -16.014 -5.813 -3.889 1.00 42.69 114 TYR A CA 1
ATOM 916 C C . TYR A 1 114 ? -15.967 -6.683 -2.630 1.00 42.69 114 TYR A C 1
ATOM 918 O O . TYR A 1 114 ? -16.301 -7.862 -2.685 1.00 42.69 114 TYR A O 1
ATOM 926 N N . ILE A 1 115 ? -15.565 -6.121 -1.486 1.00 47.22 115 ILE A N 1
ATOM 927 C CA . ILE A 1 115 ? -15.445 -6.866 -0.227 1.00 47.22 115 ILE A CA 1
ATOM 928 C C . ILE A 1 115 ? -16.046 -6.028 0.905 1.00 47.22 115 ILE A C 1
ATOM 930 O O . ILE A 1 115 ? -15.347 -5.278 1.594 1.00 47.22 115 ILE A O 1
ATOM 934 N N . LYS A 1 116 ? -17.365 -6.130 1.108 1.00 48.38 116 LYS A N 1
ATOM 935 C CA . LYS A 1 116 ? -18.001 -5.546 2.299 1.00 48.38 116 LYS A CA 1
ATOM 936 C C . LYS A 1 116 ? -17.397 -6.172 3.572 1.00 48.38 116 LYS A C 1
ATOM 938 O O . LYS A 1 116 ? -17.094 -7.361 3.621 1.00 48.38 116 LYS A O 1
ATOM 943 N N . ASN A 1 117 ? -17.216 -5.337 4.594 1.00 54.44 117 ASN A N 1
ATOM 944 C CA . ASN A 1 117 ? -16.739 -5.629 5.957 1.00 54.44 117 ASN A CA 1
ATOM 945 C C . ASN A 1 117 ? -15.248 -5.987 6.132 1.00 54.44 117 ASN A C 1
ATOM 947 O O . ASN A 1 117 ? -14.607 -5.401 7.003 1.00 54.44 117 ASN A O 1
ATOM 951 N N . ASN A 1 118 ? -14.645 -6.852 5.308 1.00 65.19 118 ASN A N 1
ATOM 952 C CA . ASN A 1 118 ? -13.258 -7.298 5.558 1.00 65.19 118 ASN A CA 1
ATOM 953 C C . ASN A 1 118 ? -12.177 -6.245 5.240 1.00 65.19 118 ASN A C 1
ATOM 955 O O . ASN A 1 118 ? -11.158 -6.198 5.926 1.00 65.19 118 ASN A O 1
ATOM 959 N N . LEU 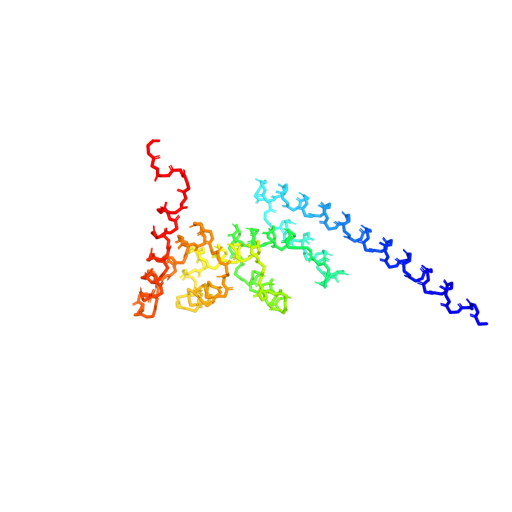A 1 119 ? -12.373 -5.383 4.234 1.00 64.44 119 LEU A N 1
ATOM 960 C CA . LEU A 1 119 ? -11.375 -4.353 3.889 1.00 64.44 119 LEU A CA 1
ATOM 961 C C . LEU A 1 119 ? -11.488 -3.100 4.760 1.00 64.44 119 LEU A C 1
ATOM 963 O O . LEU A 1 119 ? -10.471 -2.538 5.154 1.00 64.44 119 LEU A O 1
ATOM 967 N N . ALA A 1 120 ? -12.711 -2.692 5.109 1.00 64.12 120 ALA A N 1
ATOM 968 C CA . ALA A 1 120 ? -12.916 -1.559 6.006 1.00 64.12 120 ALA A CA 1
ATOM 969 C C . ALA A 1 120 ? -12.378 -1.862 7.417 1.00 64.12 120 ALA A C 1
ATOM 971 O O . ALA A 1 120 ? -11.767 -0.993 8.033 1.00 64.12 120 ALA A O 1
ATOM 972 N N . LYS A 1 121 ? -12.502 -3.115 7.884 1.00 70.31 121 LYS A N 1
ATOM 973 C CA . LYS A 1 121 ? -11.877 -3.565 9.134 1.00 70.31 121 LYS A CA 1
ATOM 974 C C . LYS A 1 121 ? -10.348 -3.522 9.059 1.00 70.31 121 LYS A C 1
ATOM 976 O O . LYS A 1 121 ? -9.729 -2.945 9.940 1.00 70.31 121 LYS A O 1
ATOM 981 N N . LYS A 1 122 ? -9.744 -4.000 7.962 1.00 70.31 122 LYS A N 1
ATOM 982 C CA . LYS A 1 122 ? -8.289 -3.874 7.740 1.00 70.31 122 LYS A CA 1
ATOM 983 C C . LYS A 1 122 ? -7.803 -2.423 7.745 1.00 70.31 122 LYS A C 1
ATOM 985 O O . LYS A 1 122 ? -6.740 -2.155 8.287 1.00 70.31 122 LYS A O 1
ATOM 990 N N . ALA A 1 123 ? -8.556 -1.490 7.158 1.00 66.56 123 ALA A N 1
ATOM 991 C CA . ALA A 1 123 ? -8.206 -0.069 7.193 1.00 66.56 123 ALA A CA 1
ATOM 992 C C . ALA A 1 123 ? -8.208 0.485 8.629 1.00 66.56 123 ALA A C 1
ATOM 994 O O . ALA A 1 123 ? -7.297 1.220 9.000 1.00 66.56 123 ALA A O 1
ATOM 995 N N . VAL A 1 124 ? -9.201 0.094 9.437 1.00 70.44 124 VAL A N 1
ATOM 996 C CA . VAL A 1 124 ? -9.280 0.437 10.865 1.00 70.44 124 VAL A CA 1
ATOM 997 C C . VAL A 1 124 ? -8.123 -0.175 11.656 1.00 70.44 124 VAL A C 1
ATOM 999 O O . VAL A 1 124 ? -7.509 0.525 12.456 1.00 70.44 124 VAL A O 1
ATOM 1002 N N . ASP A 1 125 ? -7.793 -1.444 11.412 1.00 73.69 125 ASP A N 1
ATOM 1003 C CA . ASP A 1 125 ? -6.692 -2.132 12.094 1.00 73.69 125 ASP A CA 1
ATOM 1004 C C . ASP A 1 125 ? -5.343 -1.472 11.772 1.00 73.69 125 ASP A C 1
ATOM 1006 O O . ASP A 1 125 ? -4.595 -1.141 12.684 1.00 73.69 125 ASP A O 1
ATOM 1010 N N . ILE A 1 126 ? -5.079 -1.162 10.496 1.00 67.25 126 ILE A N 1
ATOM 1011 C CA . ILE A 1 126 ? -3.868 -0.429 10.085 1.00 67.25 126 ILE A CA 1
ATOM 1012 C C . ILE A 1 126 ? -3.826 0.963 10.720 1.00 67.25 126 ILE A C 1
ATOM 1014 O O . ILE A 1 126 ? -2.755 1.421 11.104 1.00 67.25 126 ILE A O 1
ATOM 1018 N N . PHE A 1 127 ? -4.970 1.647 10.836 1.00 68.12 127 PHE A N 1
ATOM 1019 C CA . PHE A 1 127 ? -5.011 2.975 11.445 1.00 68.12 127 PHE A CA 1
ATOM 1020 C C . PHE A 1 127 ? -4.639 2.952 12.930 1.00 68.12 127 PHE A C 1
ATOM 1022 O O . PHE A 1 127 ? -3.968 3.870 13.394 1.00 68.12 127 PHE A O 1
ATOM 1029 N N . LYS A 1 128 ? -5.043 1.916 13.678 1.00 71.56 128 LYS A N 1
ATOM 1030 C CA . LYS A 1 128 ? -4.683 1.772 15.102 1.00 71.56 128 LYS A CA 1
ATOM 1031 C C . LYS A 1 128 ? -3.169 1.706 15.321 1.00 71.56 128 LYS A C 1
ATOM 1033 O O . LYS A 1 128 ? -2.701 2.118 16.378 1.00 71.56 128 LYS A O 1
ATOM 1038 N N . ASP A 1 129 ? -2.426 1.256 14.314 1.00 68.62 129 ASP A N 1
ATOM 1039 C CA . ASP A 1 129 ? -0.966 1.180 14.347 1.00 68.62 129 ASP A CA 1
ATOM 1040 C C . ASP A 1 129 ? -0.281 2.493 13.894 1.00 68.62 129 ASP A C 1
ATOM 1042 O O . ASP A 1 129 ? 0.940 2.627 14.003 1.00 68.62 129 ASP A O 1
ATOM 1046 N N . VAL A 1 130 ? -1.033 3.492 13.403 1.00 63.88 130 VAL A N 1
ATOM 1047 C CA . VAL A 1 130 ? -0.484 4.794 12.981 1.00 63.88 130 VAL A CA 1
ATOM 1048 C C . VAL A 1 130 ? -0.164 5.661 14.200 1.00 63.88 130 VAL A C 1
ATOM 1050 O O . VAL A 1 130 ? -1.058 6.130 14.903 1.00 63.88 130 VAL A O 1
ATOM 1053 N N . GLN A 1 131 ? 1.114 5.984 14.393 1.00 57.59 131 GLN A N 1
ATOM 1054 C CA . GLN A 1 131 ? 1.521 7.073 15.284 1.00 57.59 131 GLN A CA 1
ATOM 1055 C C . GLN A 1 131 ? 1.427 8.408 14.526 1.00 57.59 131 GLN A C 1
ATOM 1057 O O . GLN A 1 131 ? 2.069 8.570 13.492 1.00 57.59 131 GLN A O 1
ATOM 1062 N N . ASN A 1 132 ? 0.639 9.359 15.042 1.00 58.94 132 ASN A N 1
ATOM 1063 C CA . ASN A 1 132 ? 0.395 10.691 14.457 1.00 58.94 132 ASN A CA 1
ATOM 1064 C C . ASN A 1 132 ? -0.175 10.672 13.023 1.00 58.94 132 ASN A C 1
ATOM 1066 O O . ASN A 1 132 ? 0.497 11.089 12.078 1.00 58.94 132 ASN A O 1
ATOM 1070 N N . PRO A 1 133 ? -1.421 10.206 12.841 1.00 64.12 133 PRO A N 1
ATOM 1071 C CA . PRO A 1 133 ? -2.076 10.219 11.539 1.00 64.12 133 PRO A CA 1
ATOM 1072 C C . PRO A 1 133 ? -2.290 11.656 11.041 1.00 64.12 133 PRO A C 1
ATOM 1074 O O . PRO A 1 133 ? -2.756 12.519 11.786 1.00 64.12 133 PRO A O 1
ATOM 1077 N N . ASP A 1 134 ? -1.973 11.908 9.769 1.00 65.06 134 ASP A N 1
ATOM 1078 C CA . ASP A 1 134 ? -2.264 13.186 9.119 1.00 65.06 134 ASP A CA 1
ATOM 1079 C C . ASP A 1 134 ? -3.766 13.346 8.814 1.00 65.06 134 ASP A C 1
ATOM 1081 O O . ASP A 1 134 ? -4.566 12.409 8.925 1.00 65.06 134 ASP A O 1
ATOM 1085 N N . LEU A 1 135 ? -4.171 14.558 8.420 1.00 68.06 135 LEU A N 1
ATOM 1086 C CA . LEU A 1 135 ? -5.576 14.873 8.135 1.00 68.06 135 LEU A CA 1
ATOM 1087 C C . LEU A 1 135 ? -6.172 13.937 7.071 1.00 68.06 135 LEU A C 1
ATOM 1089 O O . LEU A 1 135 ? -7.341 13.559 7.158 1.00 68.06 135 LEU A O 1
ATOM 1093 N N . ILE A 1 136 ? -5.367 13.537 6.084 1.00 64.06 136 ILE A N 1
ATOM 1094 C CA . ILE A 1 136 ? -5.798 12.649 5.004 1.00 64.06 136 ILE A CA 1
ATOM 1095 C C . ILE A 1 136 ? -6.099 11.254 5.567 1.00 64.06 136 ILE A C 1
ATOM 1097 O O . ILE A 1 136 ? -7.170 10.708 5.293 1.00 64.06 136 ILE A O 1
ATOM 1101 N N . ALA A 1 137 ? -5.216 10.693 6.396 1.00 62.03 137 ALA A N 1
ATOM 1102 C CA . ALA A 1 137 ? -5.426 9.411 7.062 1.00 62.03 137 ALA A CA 1
ATOM 1103 C C . ALA A 1 137 ? -6.671 9.425 7.966 1.00 62.03 137 ALA A C 1
ATOM 1105 O O . ALA A 1 137 ? -7.443 8.464 7.957 1.00 62.03 137 ALA A O 1
ATOM 1106 N N . ILE A 1 138 ? -6.913 10.523 8.691 1.00 69.12 138 ILE A N 1
ATOM 1107 C CA . ILE A 1 138 ? -8.089 10.691 9.564 1.00 69.12 138 ILE A CA 1
ATOM 1108 C C . ILE A 1 138 ? -9.396 10.731 8.754 1.00 69.12 138 ILE A C 1
ATOM 1110 O O . ILE A 1 138 ? -10.349 10.022 9.083 1.00 69.12 138 ILE A O 1
ATOM 1114 N N . VAL A 1 139 ? -9.449 11.501 7.660 1.00 72.44 139 VAL A N 1
ATOM 1115 C CA . VAL A 1 139 ? -10.634 11.558 6.778 1.00 72.44 139 VAL A CA 1
ATOM 1116 C C . VAL A 1 139 ? -10.948 10.179 6.191 1.00 72.44 139 VAL A C 1
ATOM 1118 O O . VAL A 1 139 ? -12.111 9.765 6.117 1.00 72.44 139 VAL A O 1
ATOM 1121 N N . LEU A 1 140 ? -9.913 9.437 5.798 1.00 66.88 140 LEU A N 1
ATOM 1122 C CA . LEU A 1 140 ? -10.060 8.089 5.254 1.00 66.88 140 LEU A CA 1
ATOM 1123 C C . LEU A 1 140 ? -10.532 7.084 6.316 1.00 66.88 140 LEU A C 1
ATOM 1125 O O . LEU A 1 140 ? -11.414 6.273 6.018 1.00 66.88 140 LEU A O 1
ATOM 1129 N N . LEU A 1 141 ? -10.043 7.185 7.558 1.00 76.31 141 LEU A N 1
ATOM 1130 C CA . LEU A 1 141 ? -10.564 6.405 8.683 1.00 76.31 141 LEU A CA 1
ATOM 1131 C C . LEU A 1 141 ? -12.063 6.640 8.870 1.00 76.31 141 LEU A C 1
ATOM 1133 O O . LEU A 1 141 ? -12.826 5.682 8.973 1.00 76.31 141 LEU A O 1
ATOM 1137 N N . PHE A 1 142 ? -12.505 7.898 8.903 1.00 76.44 142 PHE A N 1
ATOM 1138 C CA . PHE A 1 142 ? -13.911 8.221 9.163 1.00 76.44 142 PHE A CA 1
ATOM 1139 C C . PHE A 1 142 ? -14.817 7.638 8.076 1.00 76.44 142 PHE A C 1
ATOM 1141 O O . PHE A 1 142 ? -15.882 7.094 8.376 1.00 76.44 142 PHE A O 1
ATOM 1148 N N . LYS A 1 143 ? -14.354 7.651 6.821 1.00 71.56 143 LYS A N 1
ATOM 1149 C CA . LYS A 1 143 ? -15.031 6.993 5.700 1.00 71.56 143 LYS A CA 1
ATOM 1150 C C . LYS A 1 143 ? -15.118 5.473 5.878 1.00 71.56 143 LYS A C 1
ATOM 1152 O O . LYS A 1 143 ? -16.173 4.892 5.616 1.00 71.56 143 LYS A O 1
ATOM 1157 N N . ALA A 1 144 ? -14.042 4.824 6.327 1.00 70.50 144 ALA A N 1
ATOM 1158 C CA . ALA A 1 144 ? -14.039 3.388 6.610 1.00 70.50 144 ALA A CA 1
ATOM 1159 C C . ALA A 1 144 ? -14.992 3.036 7.768 1.00 70.50 144 ALA A C 1
ATOM 1161 O O . ALA A 1 144 ? -15.797 2.111 7.645 1.00 70.50 144 ALA A O 1
ATOM 1162 N N . CYS A 1 145 ? -14.974 3.820 8.848 1.00 75.44 145 CYS A N 1
ATOM 1163 C CA . CYS A 1 145 ? -15.841 3.643 10.011 1.00 75.44 145 CYS A CA 1
ATOM 1164 C C . CYS A 1 145 ? -17.328 3.820 9.673 1.00 75.44 145 CYS A C 1
ATOM 1166 O O . CYS A 1 145 ? -18.145 2.984 10.064 1.00 75.44 145 CYS A O 1
ATOM 1168 N N . ALA A 1 146 ? -17.674 4.843 8.883 1.00 78.38 146 ALA A N 1
ATOM 1169 C CA . ALA A 1 146 ? -19.038 5.057 8.395 1.00 78.38 146 ALA A CA 1
ATOM 1170 C C . ALA A 1 146 ? -19.555 3.858 7.584 1.00 78.38 146 ALA A C 1
ATOM 1172 O O . ALA A 1 146 ? -20.738 3.531 7.640 1.00 78.38 146 ALA A O 1
ATOM 1173 N N . LYS A 1 147 ? -18.664 3.169 6.858 1.00 71.38 147 LYS A N 1
ATOM 1174 C CA . LYS A 1 147 ? -19.013 1.998 6.049 1.00 71.38 147 LYS A CA 1
ATOM 1175 C C . LYS A 1 147 ? -19.113 0.695 6.852 1.00 71.38 147 LYS A C 1
ATOM 1177 O O . LYS A 1 147 ? -19.847 -0.195 6.433 1.00 71.38 147 LYS A O 1
ATOM 1182 N N . LEU A 1 148 ? -18.403 0.574 7.977 1.00 77.69 148 LEU A N 1
ATOM 1183 C CA . LEU A 1 148 ? -18.534 -0.561 8.902 1.00 77.69 148 LEU A CA 1
ATOM 1184 C C . LEU A 1 148 ? -19.828 -0.497 9.718 1.00 77.69 148 LEU A C 1
ATOM 1186 O O . LEU A 1 148 ? -20.434 -1.533 9.967 1.00 77.69 148 LEU A O 1
ATOM 1190 N N . GLY A 1 149 ? -20.230 0.697 10.164 1.00 76.75 149 GLY A N 1
ATOM 1191 C CA . GLY A 1 149 ? -21.451 0.882 10.959 1.00 76.75 149 GLY A CA 1
ATOM 1192 C C . GLY A 1 149 ? -21.431 0.204 12.339 1.00 76.75 149 GLY A C 1
ATOM 1193 O O . GLY A 1 149 ? -22.481 0.016 12.943 1.00 76.75 149 GLY A O 1
ATOM 1194 N N . THR A 1 150 ? -20.257 -0.186 12.845 1.00 77.81 150 THR A N 1
ATOM 1195 C CA . THR A 1 150 ? -20.095 -0.873 14.141 1.00 77.81 150 THR A CA 1
ATOM 1196 C C . THR A 1 150 ? -19.844 0.103 15.294 1.00 77.81 150 THR A C 1
ATOM 1198 O O . THR A 1 150 ? -19.218 1.146 15.095 1.00 77.81 150 THR A O 1
ATOM 1201 N N . SER A 1 151 ? -20.211 -0.276 16.521 1.00 77.31 151 SER A N 1
ATOM 1202 C CA . SER A 1 151 ? -19.929 0.500 17.742 1.00 77.31 151 SER A CA 1
ATOM 1203 C C . SER A 1 151 ? -18.430 0.704 18.007 1.00 77.31 151 SER A C 1
ATOM 1205 O O . SER A 1 151 ? -18.031 1.772 18.467 1.00 77.31 151 SER A O 1
ATOM 1207 N N . GLU A 1 152 ? -17.584 -0.272 17.664 1.00 75.25 152 GLU A N 1
ATOM 1208 C CA . GLU A 1 152 ? -16.122 -0.161 17.769 1.00 75.25 152 GLU A CA 1
ATOM 1209 C C . GLU A 1 152 ? -15.576 0.968 16.881 1.00 75.25 152 GLU A C 1
ATOM 1211 O O . GLU A 1 152 ? -14.861 1.853 17.351 1.00 75.25 152 GLU A O 1
ATOM 1216 N N . ALA A 1 153 ? -15.977 0.978 15.608 1.00 73.81 153 ALA A N 1
ATOM 1217 C CA . ALA A 1 153 ? -15.625 2.029 14.659 1.00 73.81 153 ALA A CA 1
ATOM 1218 C C . ALA A 1 153 ? -16.104 3.416 15.124 1.00 73.81 153 ALA A C 1
ATOM 1220 O O . ALA A 1 153 ? -15.376 4.399 14.993 1.00 73.81 153 ALA A O 1
ATOM 1221 N N . LEU A 1 154 ? -17.301 3.494 15.717 1.00 77.12 154 LEU A N 1
ATOM 1222 C CA . LEU A 1 154 ? -17.841 4.732 16.284 1.00 77.12 154 LEU A CA 1
ATOM 1223 C C . LEU A 1 154 ? -16.999 5.242 17.463 1.00 77.12 154 LEU A C 1
ATOM 1225 O O . LEU A 1 154 ? -16.713 6.436 17.540 1.00 77.12 154 LEU A O 1
ATOM 1229 N N . ASN A 1 155 ? -16.590 4.354 18.369 1.00 81.25 155 ASN A N 1
ATOM 1230 C CA . ASN A 1 155 ? -15.746 4.721 19.507 1.00 81.25 155 ASN A CA 1
ATOM 1231 C C . ASN A 1 155 ? -14.372 5.216 19.048 1.00 81.25 155 ASN A C 1
ATOM 1233 O O . ASN A 1 155 ? -13.908 6.244 19.532 1.00 81.25 155 ASN A O 1
ATOM 1237 N N . LEU A 1 156 ? -13.771 4.555 18.056 1.00 77.88 156 LEU A N 1
ATOM 1238 C CA . LEU A 1 156 ? -12.501 4.989 17.477 1.00 77.88 156 LEU A CA 1
ATOM 1239 C C . LEU A 1 156 ? -12.606 6.383 16.839 1.00 77.88 156 LEU A C 1
ATOM 1241 O O . LEU A 1 156 ? -11.742 7.225 17.071 1.00 77.88 156 LEU A O 1
ATOM 1245 N N . VAL A 1 157 ? -13.682 6.659 16.091 1.00 80.50 157 VAL A N 1
ATOM 1246 C CA . VAL A 1 157 ? -13.943 7.996 15.526 1.00 80.50 157 VAL A CA 1
ATOM 1247 C C . VAL A 1 157 ? -14.039 9.046 16.628 1.00 80.50 157 VAL A C 1
ATOM 1249 O O . VAL A 1 157 ? -13.437 10.105 16.492 1.00 80.50 157 VAL A O 1
ATOM 1252 N N . LYS A 1 158 ? -14.738 8.757 17.734 1.00 82.88 158 LYS A N 1
ATOM 1253 C CA . LYS A 1 158 ? -14.843 9.684 18.874 1.00 82.88 158 LYS A CA 1
ATOM 1254 C C . LYS A 1 158 ? -13.478 9.983 19.494 1.00 82.88 158 LYS A C 1
ATOM 1256 O O . LYS A 1 158 ? -13.170 11.151 19.705 1.00 82.88 158 LYS A O 1
ATOM 1261 N N . THR A 1 159 ? -12.662 8.955 19.734 1.00 83.38 159 THR A N 1
ATOM 1262 C CA . THR A 1 159 ? -11.308 9.106 20.295 1.00 83.38 159 THR A CA 1
ATOM 1263 C C . THR A 1 159 ? -10.395 9.916 19.378 1.00 83.38 159 THR A C 1
ATOM 1265 O O . THR A 1 159 ? -9.678 10.804 19.834 1.00 83.38 159 THR A O 1
ATOM 1268 N N . VAL A 1 160 ? -10.418 9.638 18.072 1.00 80.06 160 VAL A N 1
ATOM 1269 C CA . VAL A 1 160 ? -9.607 10.388 17.105 1.00 80.06 160 VAL A CA 1
ATOM 1270 C C . VAL A 1 160 ? -10.100 11.829 17.007 1.00 80.06 160 VAL A C 1
ATOM 1272 O O . VAL A 1 160 ? -9.280 12.736 17.093 1.00 80.06 160 VAL A O 1
ATOM 1275 N N . ALA A 1 161 ? -11.419 12.043 16.919 1.00 80.00 161 ALA A N 1
ATOM 1276 C CA . ALA A 1 161 ? -12.032 13.366 16.839 1.00 80.00 161 ALA A CA 1
ATOM 1277 C C . ALA A 1 161 ? -11.645 14.256 18.030 1.00 80.00 161 ALA A C 1
ATOM 1279 O O . ALA A 1 161 ? -11.204 15.386 17.808 1.00 80.00 161 ALA A O 1
ATOM 1280 N N . SER A 1 162 ? -11.728 13.738 19.265 1.00 80.50 162 SER A N 1
ATOM 1281 C CA . SER A 1 162 ? -11.363 14.484 20.478 1.00 80.50 162 SER A CA 1
ATOM 1282 C C . SER A 1 162 ? -9.887 14.891 20.499 1.00 80.50 162 SER A C 1
ATOM 1284 O O . SER A 1 162 ? -9.564 16.026 20.860 1.00 80.50 162 SER A O 1
ATOM 1286 N N . ASN A 1 163 ? -8.998 14.004 20.044 1.00 72.50 163 ASN A N 1
ATOM 1287 C CA . ASN A 1 163 ? -7.559 14.265 19.990 1.00 72.50 163 ASN A CA 1
ATOM 1288 C C . ASN A 1 163 ? -7.201 15.265 18.879 1.00 72.50 163 ASN A C 1
ATOM 1290 O O . ASN A 1 163 ? -6.369 16.146 19.080 1.00 72.50 163 ASN A O 1
ATOM 1294 N N . THR A 1 164 ? -7.864 15.189 17.718 1.00 66.62 164 THR A N 1
ATOM 1295 C CA . THR A 1 164 ? -7.682 16.182 16.649 1.00 66.62 164 THR A CA 1
ATOM 1296 C C . THR A 1 164 ? -8.119 17.571 17.077 1.00 66.62 164 THR A C 1
ATOM 1298 O O . THR A 1 164 ? -7.367 18.515 16.857 1.00 66.62 164 THR A O 1
ATOM 1301 N N . SER A 1 165 ? -9.282 17.718 17.725 1.00 59.56 165 SER A N 1
ATOM 1302 C CA . SER A 1 165 ? -9.747 19.028 18.195 1.00 59.56 165 SER A CA 1
ATOM 1303 C C . SER A 1 165 ? -8.748 19.685 19.149 1.00 59.56 165 SER A C 1
ATOM 1305 O O . SER A 1 165 ? -8.481 20.869 19.004 1.00 59.56 165 SER A O 1
ATOM 1307 N N . GLN A 1 166 ? -8.116 18.927 20.052 1.00 54.97 166 GLN A N 1
ATOM 1308 C CA . GLN A 1 166 ? -7.093 19.466 20.958 1.00 54.97 166 GLN A CA 1
ATOM 1309 C C . GLN A 1 166 ? -5.825 19.937 20.222 1.00 54.97 166 GLN A C 1
ATOM 1311 O O . GLN A 1 166 ? -5.295 20.998 20.553 1.00 54.97 166 GLN A O 1
ATOM 1316 N N . ASN A 1 167 ? -5.381 19.208 19.192 1.00 51.81 167 ASN A N 1
ATOM 1317 C CA . ASN A 1 167 ? -4.222 19.584 18.370 1.00 51.81 167 ASN A CA 1
ATOM 1318 C C . ASN A 1 167 ? -4.484 20.811 17.478 1.00 51.81 167 ASN A C 1
ATOM 1320 O O . ASN A 1 167 ? -3.565 21.585 17.217 1.00 51.81 167 ASN A O 1
ATOM 1324 N N . PHE A 1 168 ? -5.730 21.032 17.040 1.00 45.00 168 PHE A N 1
ATOM 1325 C CA . PHE A 1 168 ? -6.102 22.256 16.320 1.00 45.00 168 PHE A CA 1
ATOM 1326 C C . PHE A 1 168 ? -5.982 23.505 17.206 1.00 45.00 168 PHE A C 1
ATOM 1328 O O . PHE A 1 168 ? -5.520 24.528 16.716 1.00 45.00 168 PHE A O 1
ATOM 1335 N N . TYR A 1 169 ? -6.313 23.415 18.501 1.00 43.19 169 TYR A N 1
ATOM 1336 C CA . TYR A 1 169 ? -6.192 24.536 19.450 1.00 43.19 169 TYR A CA 1
ATOM 1337 C C . TYR A 1 169 ? -4.781 24.743 20.023 1.00 43.19 169 TYR A C 1
ATOM 1339 O O . TYR A 1 169 ? -4.550 25.723 20.724 1.00 43.19 169 TYR A O 1
ATOM 1347 N N . SER A 1 170 ? -3.840 23.836 19.753 1.00 45.09 170 SER A N 1
ATOM 1348 C CA . SER A 1 170 ? -2.441 23.939 20.203 1.00 45.09 170 SER A CA 1
ATOM 1349 C C . SER A 1 170 ? -1.448 24.208 19.065 1.00 45.09 170 SER A C 1
ATOM 1351 O O . SER A 1 170 ? -0.247 24.334 19.305 1.00 45.09 170 SER A O 1
ATOM 1353 N N . SER A 1 171 ? -1.939 24.385 17.833 1.00 36.50 171 SER A N 1
ATOM 1354 C CA . SER A 1 171 ? -1.168 25.005 16.755 1.00 36.50 171 SER A CA 1
ATOM 1355 C C . SER A 1 171 ? -1.026 26.511 17.037 1.00 36.50 171 SER A C 1
ATOM 1357 O O . SER A 1 171 ? -2.041 27.179 17.240 1.00 36.50 171 SER A O 1
ATOM 1359 N N . PRO A 1 172 ? 0.188 27.097 17.009 1.00 43.03 172 PRO A N 1
ATOM 1360 C CA . PRO A 1 172 ? 0.423 28.510 17.337 1.00 43.03 172 PRO A CA 1
ATOM 1361 C C . PRO A 1 172 ? -0.161 29.504 16.313 1.00 43.03 172 PRO A C 1
ATOM 1363 O O . PRO A 1 172 ? 0.137 30.690 16.372 1.00 43.03 172 PRO A O 1
ATOM 1366 N N . TYR A 1 173 ? -0.991 29.038 15.377 1.00 47.03 173 TYR A N 1
ATOM 1367 C CA . TYR A 1 173 ? -1.636 29.852 14.345 1.00 47.03 173 TYR A CA 1
ATOM 1368 C C . TYR A 1 173 ? -3.136 30.069 14.574 1.00 47.03 173 TYR A C 1
ATOM 1370 O O . TYR A 1 173 ? -3.805 30.650 13.724 1.00 47.03 173 TYR A O 1
ATOM 1378 N N . SER A 1 174 ? -3.683 29.623 15.705 1.00 45.09 174 SER A N 1
ATOM 1379 C CA . SER A 1 174 ? -5.045 29.966 16.115 1.00 45.09 174 SER A CA 1
ATOM 1380 C C . SER A 1 174 ? -5.018 30.766 17.409 1.00 45.09 174 SER A C 1
ATOM 1382 O O . SER A 1 174 ? -5.328 30.223 18.462 1.00 45.09 174 SER A O 1
ATOM 1384 N N . LEU A 1 175 ? -4.616 32.035 17.319 1.00 39.28 175 LEU A N 1
ATOM 1385 C CA . LEU A 1 175 ? -5.124 33.157 18.116 1.00 39.28 175 LEU A CA 1
ATOM 1386 C C . LEU A 1 175 ? -4.533 34.461 17.547 1.00 39.28 175 LEU A C 1
ATOM 1388 O O . LEU A 1 175 ? -3.316 34.591 17.465 1.00 39.28 175 LEU A O 1
ATOM 1392 N N . THR A 1 176 ? -5.451 35.376 17.202 1.00 41.41 176 THR A N 1
ATOM 1393 C CA . THR A 1 176 ? -5.304 36.776 16.735 1.00 41.41 176 THR A CA 1
ATOM 1394 C C . THR A 1 176 ? -4.669 37.026 15.374 1.00 41.41 176 THR A C 1
ATOM 1396 O O . THR A 1 176 ? -3.455 36.789 15.219 1.00 41.41 176 THR A O 1
#

Secondary structure (DSSP, 8-state):
--HHHHHHHHHHHHHHHHHHHHHHHHHHHHHHHHHHHHTT-HHHHHHHHHHHHHHHGGG--HHHHHHHHHHHHHTT-HHHHHHHHHHHTTTGGG-TTHHHHHHHHHT-TTHHHHSTTHHHHHHHHHHHT-SS--HHHHHHHHHHHHHH--HHHHHHHHHHHHHHHHHHTTSTTS--